Protein AF-A0A1L5KJW7-F1 (afdb_monomer)

Radius of gyration: 17.11 Å; Cα contacts (8 Å, |Δi|>4): 287; chains: 1; bounding box: 36×40×41 Å

Nearest PDB structures (foldseek):
  4qf5-assembly2_B  TM=9.157E-01  e=6.151E-15  Acinetobacter baumannii AB307-0294
  2f00-assembly1_B  TM=8.709E-01  e=3.127E-10  Escherichia coli
  4hv4-assembly1_A  TM=8.741E-01  e=5.207E-10  Yersinia pestis CO92
  2f00-assembly1_A  TM=8.704E-01  e=5.549E-10  Escherichia coli
  4hv4-assembly2_B  TM=8.543E-01  e=9.849E-10  Yersinia pestis CO92

Foldseek 3Di:
DQEDLEQDPPPCVPQVDSVSSLVVSCVVLVVADPPGAAEYACPHPSRVPDQDDPPHGYQYEYCDPPGQKHWDPWDFPQQQAIWIWIDHPPDIDIAGQRGHFPSSVSVLRSQLVVCVVVPHDPVRSRCVRNPDDDDPQCQDWDDDPPDTDGRNRDDDDPVVVVRVVVSVVVD

pLDDT: mean 85.83, std 15.26, range [43.03, 98.69]

Mean predicted aligned error: 8.39 Å

Structure (mmCIF, N/CA/C/O backbone):
data_AF-A0A1L5KJW7-F1
#
_entry.id   AF-A0A1L5KJW7-F1
#
loop_
_atom_site.group_PDB
_atom_site.id
_atom_site.type_symbol
_atom_site.label_atom_id
_atom_site.label_alt_id
_atom_site.label_comp_id
_atom_site.label_asym_id
_atom_site.label_entity_id
_atom_site.label_seq_id
_atom_site.pdbx_PDB_ins_code
_atom_site.Cartn_x
_atom_site.Cartn_y
_atom_site.Cartn_z
_atom_site.occupancy
_atom_site.B_iso_or_equiv
_atom_site.auth_seq_id
_atom_site.auth_comp_id
_atom_site.auth_asym_id
_atom_site.auth_atom_id
_atom_site.pdbx_PDB_model_num
ATOM 1 N N . THR A 1 1 ? 13.844 -8.498 2.023 1.00 91.88 1 THR A N 1
ATOM 2 C CA . THR A 1 1 ? 12.741 -8.030 1.166 1.00 91.88 1 THR A CA 1
ATOM 3 C C . THR A 1 1 ? 12.947 -6.580 0.815 1.00 91.88 1 THR A C 1
ATOM 5 O O . THR A 1 1 ? 13.337 -5.812 1.685 1.00 91.88 1 THR A O 1
ATOM 8 N N . CYS A 1 2 ? 12.729 -6.221 -0.443 1.00 94.75 2 CYS A N 1
ATOM 9 C CA . CYS A 1 2 ? 12.785 -4.852 -0.939 1.00 94.75 2 CYS A CA 1
ATOM 10 C C . CYS A 1 2 ? 11.357 -4.370 -1.194 1.00 94.75 2 CYS A C 1
ATOM 12 O O . CYS A 1 2 ? 10.615 -5.031 -1.917 1.00 94.75 2 CYS A O 1
ATOM 14 N N . VAL A 1 3 ? 10.983 -3.233 -0.608 1.00 96.69 3 VAL A N 1
ATOM 15 C CA . VAL A 1 3 ? 9.655 -2.630 -0.778 1.00 96.69 3 VAL A CA 1
ATOM 16 C C . VAL A 1 3 ? 9.820 -1.260 -1.420 1.00 96.69 3 VAL A C 1
ATOM 18 O O . VAL A 1 3 ? 10.592 -0.443 -0.918 1.00 96.69 3 VAL A O 1
ATOM 21 N N . ILE A 1 4 ? 9.103 -0.995 -2.512 1.00 95.81 4 ILE A N 1
ATOM 22 C CA . ILE A 1 4 ? 9.073 0.329 -3.147 1.00 95.81 4 ILE A CA 1
ATOM 23 C C . ILE A 1 4 ? 7.615 0.765 -3.283 1.00 95.81 4 ILE A C 1
ATOM 25 O O . ILE A 1 4 ? 6.815 0.095 -3.931 1.00 95.81 4 ILE A O 1
ATOM 29 N N . THR A 1 5 ? 7.268 1.884 -2.644 1.00 93.00 5 THR A N 1
ATOM 30 C CA . THR A 1 5 ? 5.871 2.319 -2.493 1.00 93.00 5 THR A CA 1
ATOM 31 C C . THR A 1 5 ? 5.382 3.282 -3.569 1.00 93.00 5 THR A C 1
ATOM 33 O O . THR A 1 5 ? 4.181 3.334 -3.825 1.00 93.00 5 THR A O 1
ATOM 36 N N . ASN A 1 6 ? 6.280 4.048 -4.191 1.00 91.31 6 ASN A N 1
ATOM 37 C CA . ASN A 1 6 ? 5.979 4.935 -5.318 1.00 91.31 6 ASN A CA 1
ATOM 38 C C . ASN A 1 6 ? 7.259 5.424 -6.020 1.00 91.31 6 ASN A C 1
ATOM 40 O O . ASN A 1 6 ? 8.354 5.423 -5.437 1.00 91.31 6 ASN A O 1
ATOM 44 N N . ILE A 1 7 ? 7.082 5.916 -7.246 1.00 89.94 7 ILE A N 1
ATOM 45 C CA . ILE A 1 7 ? 8.031 6.714 -8.026 1.00 89.94 7 ILE A CA 1
ATOM 46 C C . ILE A 1 7 ? 7.480 8.139 -8.140 1.00 89.94 7 ILE A C 1
ATOM 48 O O . ILE A 1 7 ? 6.836 8.521 -9.121 1.00 89.94 7 ILE A O 1
ATOM 52 N N . GLY A 1 8 ? 7.735 8.937 -7.103 1.00 83.62 8 GLY A N 1
ATOM 53 C CA . GLY A 1 8 ? 7.419 10.364 -7.089 1.00 83.62 8 GLY A CA 1
ATOM 54 C C . GLY A 1 8 ? 8.364 11.226 -7.937 1.00 83.62 8 GLY A C 1
ATOM 55 O O . GLY A 1 8 ? 9.268 10.742 -8.614 1.00 83.62 8 GLY A O 1
ATOM 56 N N . THR A 1 9 ? 8.168 12.541 -7.854 1.00 79.31 9 THR A N 1
ATOM 57 C CA . THR A 1 9 ? 8.937 13.572 -8.577 1.00 79.31 9 THR A CA 1
ATOM 58 C C . THR A 1 9 ? 10.018 14.237 -7.717 1.00 79.31 9 THR A C 1
ATOM 60 O O . THR A 1 9 ? 10.495 15.326 -8.030 1.00 79.31 9 THR A O 1
ATOM 63 N N . CYS A 1 10 ? 10.401 13.628 -6.596 1.00 73.44 10 CYS A N 1
ATOM 64 C CA . CYS A 1 10 ? 11.504 14.134 -5.783 1.00 73.44 10 CYS A CA 1
ATOM 65 C C . CYS A 1 10 ? 12.851 13.849 -6.468 1.00 73.44 10 CYS A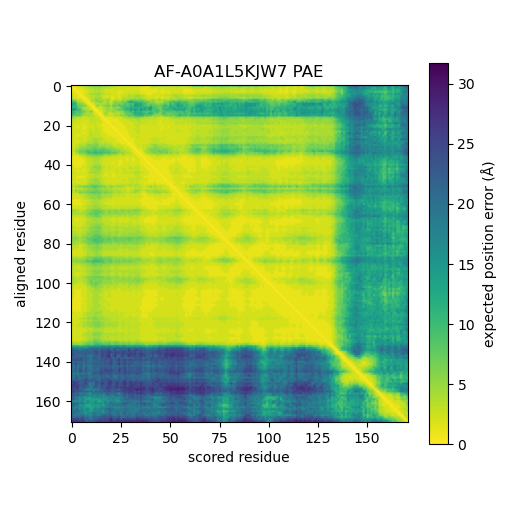 C 1
ATOM 67 O O . CYS A 1 10 ? 13.020 12.800 -7.087 1.00 73.44 10 CYS A O 1
ATOM 69 N N . HIS A 1 11 ? 13.819 14.755 -6.302 1.00 73.69 11 HIS A N 1
ATOM 70 C CA . HIS A 1 11 ? 15.197 14.627 -6.805 1.00 73.69 11 HIS A CA 1
ATOM 71 C C . HIS A 1 11 ? 15.357 14.582 -8.337 1.00 73.69 11 HIS A C 1
ATOM 73 O O . HIS A 1 11 ? 16.395 14.135 -8.827 1.00 73.69 11 HIS A O 1
ATOM 79 N N . LEU A 1 12 ? 14.377 15.080 -9.102 1.00 76.94 12 LEU A N 1
ATOM 80 C CA . LEU A 1 12 ? 14.472 15.155 -10.569 1.00 76.94 12 LEU A CA 1
ATOM 81 C C . LEU A 1 12 ? 15.664 15.998 -11.047 1.00 76.94 12 LEU A C 1
ATOM 83 O O . LEU A 1 12 ? 16.253 15.689 -12.071 1.00 76.94 12 LEU A O 1
ATOM 87 N N . GLU A 1 13 ? 16.080 17.004 -10.277 1.00 69.06 13 GLU A N 1
ATOM 88 C C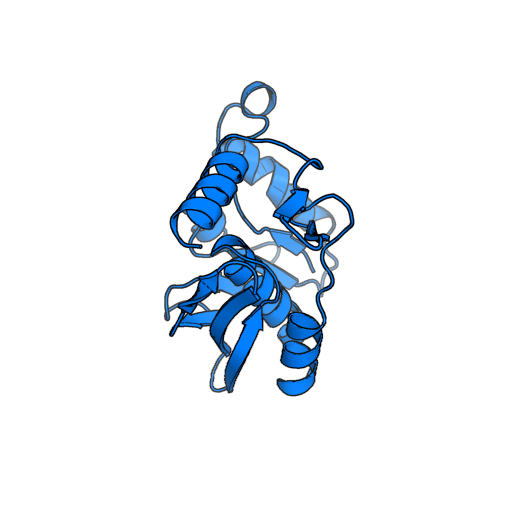A . GLU A 1 13 ? 17.270 17.821 -10.566 1.00 69.06 13 GLU A CA 1
ATOM 89 C C . GLU A 1 13 ? 18.566 16.999 -10.698 1.00 69.06 13 GLU A C 1
ATOM 91 O O . GLU A 1 13 ? 19.411 17.319 -11.530 1.00 69.06 13 GLU A O 1
ATOM 96 N N . ASN A 1 14 ? 18.691 15.907 -9.935 1.00 72.12 14 ASN A N 1
ATOM 97 C CA . ASN A 1 14 ? 19.865 15.030 -9.946 1.00 72.12 14 ASN A CA 1
ATOM 98 C C . ASN A 1 14 ? 19.643 13.753 -10.765 1.00 72.12 14 ASN A C 1
ATOM 100 O O . ASN A 1 14 ? 20.604 13.150 -11.240 1.00 72.12 14 ASN A O 1
ATOM 104 N N . LEU A 1 15 ? 18.389 13.311 -10.892 1.00 79.69 15 LEU A N 1
ATOM 105 C CA . LEU A 1 15 ? 18.023 12.035 -11.515 1.00 79.69 15 LEU A CA 1
ATOM 106 C C . LEU A 1 15 ? 17.425 12.200 -12.921 1.00 79.69 15 LEU A C 1
ATOM 108 O O . LEU A 1 15 ? 17.181 11.206 -13.596 1.00 79.69 15 LEU A O 1
ATOM 112 N N . GLY A 1 16 ? 17.230 13.435 -13.384 1.00 86.12 16 GLY A N 1
ATOM 113 C CA . GLY A 1 16 ? 16.692 13.778 -14.698 1.00 86.12 16 GLY A CA 1
ATOM 114 C C . GLY A 1 16 ? 15.169 13.692 -14.749 1.00 86.12 16 GLY A C 1
ATOM 115 O O . GLY A 1 16 ? 14.482 14.707 -14.843 1.00 86.12 16 GLY A O 1
ATOM 116 N N . ASP A 1 17 ? 14.636 12.477 -14.680 1.00 88.38 17 ASP A N 1
ATOM 117 C CA . ASP A 1 17 ? 13.210 12.186 -14.828 1.00 88.38 17 ASP A CA 1
ATOM 118 C C . ASP A 1 17 ? 12.748 11.065 -13.873 1.00 88.38 17 ASP A C 1
ATOM 120 O O . ASP A 1 17 ? 13.504 10.551 -13.041 1.00 88.38 17 ASP A O 1
ATOM 124 N N . ARG A 1 18 ? 11.469 10.679 -13.966 1.00 91.44 18 ARG A N 1
ATOM 125 C CA . ARG A 1 18 ? 10.912 9.575 -13.166 1.00 91.44 18 ARG A CA 1
ATOM 126 C C . ARG A 1 18 ? 11.543 8.221 -13.512 1.00 91.44 18 ARG A C 1
ATOM 128 O O . ARG A 1 18 ? 11.570 7.351 -12.646 1.00 91.44 18 ARG A O 1
ATOM 135 N N . ASP A 1 19 ? 12.077 8.042 -14.720 1.00 90.88 19 ASP A N 1
ATOM 136 C CA . ASP A 1 19 ? 12.797 6.821 -15.099 1.00 90.88 19 ASP A CA 1
ATOM 137 C C . ASP A 1 19 ? 14.159 6.746 -14.396 1.00 90.88 19 ASP A C 1
ATOM 139 O O . ASP A 1 19 ? 14.555 5.684 -13.910 1.00 90.88 19 ASP A O 1
ATOM 143 N N . GLY A 1 20 ? 14.832 7.882 -14.218 1.00 90.44 20 GLY A N 1
ATOM 144 C CA . GLY A 1 20 ? 16.006 7.997 -13.359 1.00 90.44 20 GLY A CA 1
ATOM 145 C C . GLY A 1 20 ? 15.702 7.694 -11.890 1.00 90.44 20 GLY A C 1
ATOM 146 O O . GLY A 1 20 ? 16.459 6.967 -11.242 1.00 90.44 20 GLY A O 1
ATOM 147 N N . VAL A 1 21 ? 14.564 8.169 -11.369 1.00 90.56 21 VAL A N 1
ATOM 148 C CA . VAL A 1 21 ? 14.099 7.840 -10.005 1.00 90.56 21 VAL A CA 1
ATOM 149 C C . VAL A 1 21 ? 13.807 6.343 -9.859 1.00 90.56 21 VAL A C 1
ATOM 151 O O . VAL A 1 21 ? 14.229 5.735 -8.871 1.00 90.56 21 VAL A O 1
ATOM 154 N N . LEU A 1 22 ? 13.127 5.733 -10.835 1.00 93.00 22 LEU A N 1
ATOM 155 C CA . LEU A 1 22 ? 12.884 4.289 -10.883 1.00 93.00 22 LEU A CA 1
ATOM 156 C C . LEU A 1 22 ? 14.201 3.514 -10.878 1.00 93.00 22 LEU A C 1
ATO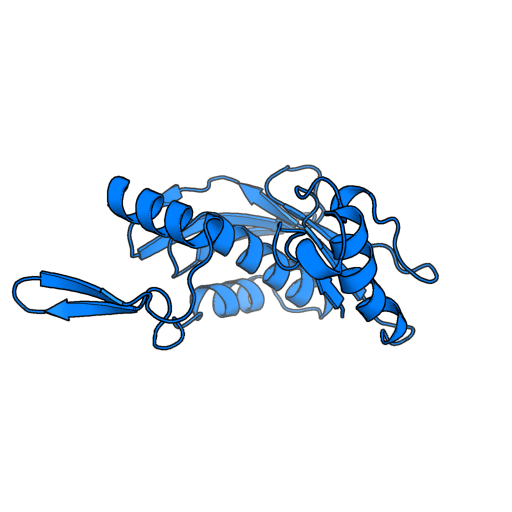M 158 O O . LEU A 1 22 ? 14.382 2.612 -10.056 1.00 93.00 22 LEU A O 1
ATOM 162 N N . LYS A 1 23 ? 15.140 3.885 -11.753 1.00 91.69 23 LYS A N 1
ATOM 163 C CA . LYS A 1 23 ? 16.456 3.251 -11.839 1.00 91.69 23 LYS A CA 1
ATOM 164 C C . LYS A 1 23 ? 17.185 3.316 -10.501 1.00 91.69 23 LYS A C 1
ATOM 166 O O . LYS A 1 23 ? 17.630 2.282 -10.024 1.00 91.69 23 LYS A O 1
ATOM 171 N N . ALA A 1 24 ? 17.251 4.491 -9.875 1.00 91.44 24 ALA A N 1
ATOM 172 C CA . ALA A 1 24 ? 17.917 4.674 -8.586 1.00 91.44 24 ALA A CA 1
ATOM 173 C C . ALA A 1 24 ? 17.261 3.849 -7.463 1.00 91.44 24 ALA A C 1
ATOM 175 O O . ALA A 1 24 ? 17.946 3.184 -6.690 1.00 91.44 24 ALA A O 1
ATOM 176 N N . LYS A 1 25 ? 15.925 3.841 -7.374 1.00 92.12 25 LYS A N 1
ATOM 177 C CA . LYS A 1 25 ? 15.212 3.072 -6.339 1.00 92.12 25 LYS A CA 1
ATOM 178 C C . LYS A 1 25 ? 15.344 1.562 -6.535 1.00 92.12 25 LYS A C 1
ATOM 180 O O . LYS A 1 25 ? 15.466 0.839 -5.551 1.00 92.12 25 LYS A O 1
ATOM 185 N N . THR A 1 26 ? 15.348 1.084 -7.778 1.00 92.88 26 THR A N 1
ATOM 186 C CA . THR A 1 26 ? 15.501 -0.347 -8.097 1.00 92.88 26 THR A CA 1
ATOM 187 C C . THR A 1 26 ? 16.930 -0.859 -7.897 1.00 92.88 26 THR A C 1
ATOM 189 O O . THR A 1 26 ? 17.128 -2.070 -7.805 1.00 92.88 26 THR A O 1
ATOM 192 N N . GLU A 1 27 ? 17.928 0.015 -7.705 1.00 93.19 27 GLU A N 1
ATOM 193 C CA . GLU A 1 27 ? 19.287 -0.417 -7.337 1.00 93.19 27 GLU A CA 1
ATOM 194 C C . GLU A 1 27 ? 19.326 -1.197 -6.020 1.00 93.19 27 GLU A C 1
ATOM 196 O O . GLU A 1 27 ? 20.208 -2.039 -5.847 1.00 93.19 27 GLU A O 1
ATOM 201 N N . ILE A 1 28 ? 18.340 -0.999 -5.134 1.00 91.88 28 ILE A N 1
ATOM 202 C CA . ILE A 1 28 ? 18.199 -1.768 -3.891 1.00 91.88 28 ILE A CA 1
ATOM 203 C C . ILE A 1 28 ? 18.146 -3.284 -4.141 1.00 91.88 28 ILE A C 1
ATOM 205 O O . ILE A 1 28 ? 18.591 -4.060 -3.295 1.00 91.88 28 ILE A O 1
ATOM 209 N N . PHE A 1 29 ? 17.668 -3.722 -5.313 1.00 92.94 29 PHE A N 1
ATOM 210 C CA . PHE A 1 29 ? 17.613 -5.141 -5.664 1.00 92.94 29 PHE A CA 1
ATOM 211 C C . PHE A 1 29 ? 19.005 -5.770 -5.773 1.00 92.94 29 PHE A C 1
ATOM 213 O O . PHE A 1 29 ? 19.158 -6.953 -5.484 1.00 92.94 29 PHE A O 1
ATOM 220 N N . ARG A 1 30 ? 20.045 -4.991 -6.101 1.00 90.69 30 ARG A N 1
ATOM 221 C CA . ARG A 1 30 ? 21.434 -5.486 -6.155 1.00 90.69 30 ARG A CA 1
ATOM 222 C C . ARG A 1 30 ? 21.949 -5.938 -4.790 1.00 90.69 30 ARG A C 1
ATOM 224 O O . ARG A 1 30 ? 22.826 -6.792 -4.724 1.00 90.69 30 ARG A O 1
ATOM 231 N N . SER A 1 31 ? 21.406 -5.374 -3.714 1.00 89.50 31 SER A N 1
ATOM 232 C CA . SER A 1 31 ? 21.730 -5.737 -2.331 1.00 89.50 31 SER A CA 1
ATOM 233 C C . SER A 1 31 ? 20.780 -6.793 -1.757 1.00 89.50 31 SER A C 1
ATOM 235 O O . SER A 1 31 ? 20.894 -7.153 -0.585 1.00 89.50 31 SER A O 1
ATOM 237 N N . MET A 1 32 ? 19.828 -7.286 -2.555 1.00 92.12 32 MET A N 1
ATOM 238 C CA . MET A 1 32 ? 18.878 -8.303 -2.130 1.00 92.12 32 MET A CA 1
ATOM 239 C C . MET A 1 32 ? 19.561 -9.673 -2.049 1.00 92.12 32 MET A C 1
ATOM 241 O O . MET A 1 32 ? 20.268 -10.090 -2.964 1.00 92.12 32 MET A O 1
ATOM 245 N N . GLN A 1 33 ? 19.329 -10.393 -0.949 1.00 88.81 33 GLN A N 1
ATOM 246 C CA . GLN A 1 33 ? 19.787 -11.777 -0.816 1.00 88.81 33 GLN A CA 1
ATOM 247 C C . GLN A 1 33 ? 19.105 -12.694 -1.852 1.00 88.81 33 GLN A C 1
ATOM 249 O O . GLN A 1 33 ? 17.994 -12.382 -2.282 1.00 88.81 33 GLN A O 1
ATOM 254 N N . PRO A 1 34 ? 19.700 -13.849 -2.212 1.00 83.25 34 PRO A N 1
ATOM 255 C CA . PRO A 1 34 ? 19.130 -14.762 -3.212 1.00 83.25 34 PRO A CA 1
ATOM 256 C C . PRO A 1 34 ? 17.701 -15.241 -2.913 1.00 83.25 34 PRO A C 1
ATOM 258 O O . PRO A 1 34 ? 16.922 -15.451 -3.834 1.00 83.25 34 PRO A O 1
ATOM 261 N N . SER A 1 35 ? 17.340 -15.382 -1.635 1.00 86.06 35 SER A N 1
ATOM 262 C CA . SER A 1 35 ? 15.986 -15.728 -1.175 1.00 86.06 35 SER A CA 1
ATOM 263 C C . SER A 1 35 ? 15.143 -14.498 -0.815 1.00 86.06 35 SER A C 1
ATOM 265 O O . SER A 1 35 ? 14.202 -14.588 -0.030 1.00 86.06 35 SER A O 1
ATOM 267 N N . GLY A 1 36 ? 15.534 -13.314 -1.283 1.00 92.19 36 GLY A N 1
ATOM 268 C CA . GLY A 1 36 ? 14.814 -12.081 -1.020 1.00 92.19 36 GLY A CA 1
ATOM 269 C C . GLY A 1 36 ? 13.546 -11.966 -1.860 1.00 92.19 36 GLY A C 1
ATOM 270 O O . GLY A 1 36 ? 13.414 -12.577 -2.915 1.00 92.19 36 GLY A O 1
ATOM 271 N N . HIS A 1 37 ? 12.622 -11.138 -1.385 1.00 96.25 37 HIS A N 1
ATOM 272 C CA . HIS A 1 37 ? 11.365 -10.848 -2.064 1.00 96.25 37 HIS A CA 1
ATOM 273 C C . HIS A 1 37 ? 11.307 -9.389 -2.504 1.00 96.25 37 HIS A C 1
ATOM 275 O O . HIS A 1 37 ? 11.909 -8.518 -1.865 1.00 96.25 37 HIS A O 1
ATOM 281 N N . ILE A 1 38 ? 10.536 -9.129 -3.555 1.00 97.69 38 ILE A N 1
ATOM 282 C CA . ILE A 1 38 ? 10.285 -7.798 -4.103 1.00 97.69 38 ILE A CA 1
ATOM 283 C C . ILE A 1 38 ? 8.797 -7.488 -3.917 1.00 97.69 38 ILE A C 1
ATOM 285 O O . ILE A 1 38 ? 7.957 -8.292 -4.308 1.00 97.69 38 ILE A O 1
ATOM 289 N N . VAL A 1 39 ? 8.474 -6.340 -3.321 1.00 98.12 39 VAL A N 1
ATOM 290 C CA . VAL A 1 39 ? 7.096 -5.876 -3.091 1.00 98.12 39 VAL A CA 1
ATOM 291 C C . VAL A 1 39 ? 6.941 -4.477 -3.678 1.00 98.12 39 VAL A C 1
ATOM 293 O O . VAL A 1 39 ? 7.639 -3.552 -3.255 1.00 98.12 39 VAL A O 1
ATOM 296 N N . LEU A 1 40 ? 6.052 -4.312 -4.657 1.00 98.06 40 LEU A N 1
ATOM 297 C CA . LEU A 1 40 ? 5.927 -3.076 -5.437 1.00 98.06 40 LEU A CA 1
ATOM 298 C C . LEU A 1 40 ? 4.485 -2.586 -5.500 1.00 98.06 40 LEU A C 1
ATOM 300 O O . LEU A 1 40 ? 3.554 -3.383 -5.580 1.00 98.06 40 LEU A O 1
ATOM 304 N N . ASN A 1 41 ? 4.310 -1.267 -5.531 1.00 97.81 41 ASN A N 1
ATOM 305 C CA . ASN A 1 41 ? 3.010 -0.677 -5.821 1.00 97.81 41 ASN A CA 1
ATOM 306 C C . ASN A 1 41 ? 2.688 -0.857 -7.309 1.00 97.81 41 ASN A C 1
ATOM 308 O O . ASN A 1 41 ? 3.323 -0.239 -8.158 1.00 97.81 41 ASN A O 1
ATOM 312 N N . GLY A 1 42 ? 1.717 -1.704 -7.629 1.00 96.94 42 GLY A N 1
ATOM 313 C CA . GLY A 1 42 ? 1.307 -1.970 -9.001 1.00 96.94 42 GLY A CA 1
ATOM 314 C C . GLY A 1 42 ? 0.550 -0.812 -9.647 1.00 96.94 42 GLY A C 1
ATOM 315 O O . GLY A 1 42 ? 0.494 -0.754 -10.872 1.00 96.94 42 GLY A O 1
ATOM 316 N N . ASP A 1 43 ? -0.015 0.105 -8.864 1.00 95.38 43 ASP A N 1
ATOM 317 C CA . ASP A 1 43 ? -0.779 1.241 -9.395 1.00 95.38 43 ASP A CA 1
ATOM 318 C C . ASP A 1 43 ? 0.103 2.459 -9.703 1.00 95.38 43 ASP A C 1
ATOM 320 O O . ASP A 1 43 ? -0.370 3.452 -10.253 1.00 95.38 43 ASP A O 1
ATOM 324 N N . ASP A 1 44 ? 1.399 2.373 -9.397 1.00 94.88 44 ASP A N 1
ATOM 325 C CA . ASP A 1 44 ? 2.398 3.295 -9.924 1.00 94.88 44 ASP A CA 1
ATOM 326 C C . ASP A 1 44 ? 2.799 2.860 -11.343 1.00 94.88 44 ASP A C 1
ATOM 328 O O . ASP A 1 44 ? 3.266 1.742 -11.564 1.00 94.88 44 ASP A O 1
ATOM 332 N N . ASP A 1 45 ? 2.634 3.763 -12.312 1.00 92.81 45 ASP A N 1
ATOM 333 C CA . ASP A 1 45 ? 2.858 3.522 -13.742 1.00 92.81 45 ASP A CA 1
ATOM 334 C C . ASP A 1 45 ? 4.286 3.074 -14.079 1.00 92.81 45 ASP A C 1
ATOM 336 O O . ASP A 1 45 ? 4.486 2.385 -15.078 1.00 92.81 45 ASP A O 1
ATOM 340 N N . LYS A 1 46 ? 5.276 3.441 -13.257 1.00 94.12 46 LYS A N 1
ATOM 341 C CA . LYS A 1 46 ? 6.682 3.064 -13.443 1.00 94.12 46 LYS A CA 1
ATOM 342 C C . LYS A 1 46 ? 7.021 1.770 -12.714 1.00 94.12 46 LYS A C 1
ATOM 344 O O . LYS A 1 46 ? 7.750 0.940 -13.247 1.00 94.12 46 LYS A O 1
ATOM 349 N N . LEU A 1 47 ? 6.499 1.554 -11.508 1.00 95.88 47 LEU A N 1
ATOM 350 C CA . LEU A 1 47 ? 6.724 0.289 -10.794 1.00 95.88 47 LEU A CA 1
ATOM 351 C C . LEU A 1 47 ? 6.008 -0.885 -11.455 1.00 95.88 47 LEU A C 1
ATOM 353 O O . LEU A 1 47 ? 6.545 -1.991 -11.448 1.00 95.88 47 LEU A O 1
ATOM 357 N N . ALA A 1 48 ? 4.847 -0.646 -12.068 1.00 94.75 48 ALA A N 1
ATOM 358 C CA . ALA A 1 48 ? 4.097 -1.659 -12.803 1.00 94.75 48 ALA A CA 1
ATOM 359 C C . ALA A 1 48 ? 4.897 -2.292 -13.955 1.00 94.75 48 ALA A C 1
ATOM 361 O O . ALA A 1 48 ? 4.596 -3.414 -14.356 1.00 94.75 48 ALA A O 1
ATOM 362 N N . THR A 1 49 ? 5.915 -1.602 -14.486 1.00 94.75 49 THR A N 1
ATOM 363 C CA . THR A 1 49 ? 6.762 -2.115 -15.576 1.00 94.75 49 THR A CA 1
ATOM 364 C C . THR A 1 49 ? 7.945 -2.953 -15.087 1.00 94.75 49 THR A C 1
ATOM 366 O O . THR A 1 49 ? 8.722 -3.443 -15.901 1.00 94.75 49 THR A O 1
ATOM 369 N N . VAL A 1 50 ? 8.152 -3.087 -13.773 1.00 94.81 50 VAL A N 1
ATOM 370 C CA . VAL A 1 50 ? 9.285 -3.836 -13.217 1.00 94.81 50 VAL A CA 1
ATOM 371 C C . VAL A 1 50 ? 8.975 -5.332 -13.245 1.00 94.81 50 VAL A C 1
ATOM 373 O O . VAL A 1 50 ? 8.110 -5.807 -12.520 1.00 94.81 50 VAL A O 1
ATOM 376 N N . GLU A 1 51 ? 9.722 -6.096 -14.042 1.00 92.50 51 GLU A N 1
ATOM 377 C CA . GLU A 1 51 ? 9.503 -7.546 -14.192 1.00 92.50 51 GLU A CA 1
ATOM 378 C C . GLU A 1 51 ? 10.126 -8.392 -13.064 1.00 92.50 51 GLU A C 1
ATOM 380 O O . GLU A 1 51 ? 9.798 -9.571 -12.912 1.00 92.50 51 GLU A O 1
ATOM 385 N N . GLY A 1 52 ? 11.015 -7.802 -12.257 1.00 91.25 52 GLY A N 1
ATOM 386 C CA . GLY A 1 52 ? 11.722 -8.473 -11.164 1.00 91.25 52 GLY A CA 1
ATOM 387 C C . GLY A 1 52 ? 13.243 -8.350 -11.251 1.00 91.25 52 GLY A C 1
ATOM 388 O O . GLY A 1 52 ? 13.777 -7.533 -12.000 1.00 91.25 52 GLY A O 1
ATOM 389 N N . TYR A 1 53 ? 13.957 -9.158 -10.465 1.00 91.75 53 TYR A N 1
ATOM 390 C CA . TYR A 1 53 ? 15.425 -9.171 -10.430 1.00 91.75 53 TYR A CA 1
ATOM 391 C C . TYR A 1 53 ? 15.956 -10.587 -10.165 1.00 91.75 53 TYR A C 1
ATOM 393 O O . TYR A 1 53 ? 15.506 -11.248 -9.234 1.00 91.75 53 TYR A O 1
ATOM 401 N N . HIS A 1 54 ? 16.889 -11.076 -10.994 1.00 89.62 54 HIS A N 1
ATOM 402 C CA . HIS A 1 54 ? 17.465 -12.436 -10.915 1.00 89.62 54 HIS A CA 1
ATOM 403 C C . HIS A 1 54 ? 16.436 -13.571 -10.723 1.00 89.62 54 HIS A C 1
ATOM 405 O O . HIS A 1 54 ? 16.634 -14.481 -9.924 1.00 89.62 54 HIS A O 1
ATOM 411 N N . GLY A 1 55 ? 15.327 -13.528 -11.466 1.00 88.19 55 GLY A N 1
ATOM 412 C CA . GLY A 1 55 ? 14.276 -14.553 -11.403 1.00 88.19 55 GLY A CA 1
ATOM 413 C C . GLY A 1 55 ? 13.297 -14.398 -10.233 1.00 88.19 55 GLY A C 1
ATOM 414 O O . GLY A 1 55 ? 12.294 -15.107 -10.194 1.00 88.19 55 GLY A O 1
ATOM 415 N N . VAL A 1 56 ? 13.528 -13.446 -9.322 1.00 93.88 56 VAL A N 1
ATOM 416 C CA . VAL A 1 56 ? 12.561 -13.063 -8.288 1.00 93.88 56 VAL A CA 1
ATOM 417 C C . VAL A 1 56 ? 11.521 -12.138 -8.908 1.00 93.88 56 VAL A C 1
ATOM 419 O O . VAL A 1 56 ? 11.847 -11.020 -9.311 1.00 93.88 56 VAL A O 1
ATOM 422 N N . LYS A 1 57 ? 10.271 -12.602 -8.974 1.00 95.00 57 LYS A N 1
ATOM 423 C CA . LYS A 1 57 ? 9.132 -11.800 -9.434 1.00 95.00 57 LYS A CA 1
ATOM 424 C C . LYS A 1 57 ? 8.604 -10.895 -8.311 1.00 95.00 57 LYS A C 1
ATOM 426 O O . LYS A 1 57 ? 8.634 -11.313 -7.150 1.00 95.00 57 LYS A O 1
ATOM 431 N N . PRO A 1 58 ? 8.110 -9.688 -8.626 1.00 96.88 58 PRO A N 1
ATOM 432 C CA . PRO A 1 58 ? 7.446 -8.842 -7.644 1.00 96.88 58 PRO A CA 1
ATOM 433 C C . PRO A 1 58 ? 6.106 -9.419 -7.186 1.00 96.88 58 PRO A C 1
ATOM 435 O O . PRO A 1 58 ? 5.370 -9.987 -7.987 1.00 96.88 58 PRO A O 1
ATOM 438 N N . VAL A 1 59 ? 5.784 -9.193 -5.914 1.00 97.69 59 VAL A N 1
ATOM 439 C CA . VAL A 1 59 ? 4.412 -9.196 -5.398 1.00 97.69 59 VAL A CA 1
ATOM 440 C C . VAL A 1 59 ? 3.888 -7.772 -5.518 1.00 97.69 59 VAL A C 1
ATOM 442 O O . VAL A 1 59 ? 4.472 -6.841 -4.950 1.00 97.69 59 VAL A O 1
ATOM 445 N N . PHE A 1 60 ? 2.813 -7.589 -6.273 1.00 98.12 60 PHE A N 1
ATOM 446 C CA . PHE A 1 60 ? 2.218 -6.282 -6.486 1.00 98.12 60 PHE A CA 1
ATOM 447 C C . PHE A 1 60 ? 1.093 -6.015 -5.497 1.00 98.12 60 PHE A C 1
ATOM 449 O O . PHE A 1 60 ? 0.185 -6.827 -5.329 1.00 98.12 60 PHE A O 1
ATOM 456 N N . PHE A 1 61 ? 1.123 -4.827 -4.899 1.00 98.50 61 PHE A N 1
ATOM 457 C CA . PHE A 1 61 ? 0.010 -4.303 -4.121 1.00 98.50 61 PHE A CA 1
ATOM 458 C C . PHE A 1 61 ? -0.637 -3.092 -4.797 1.00 98.50 61 PHE A C 1
ATOM 460 O O . PHE A 1 61 ? 0.024 -2.391 -5.559 1.00 98.50 61 PHE A O 1
ATOM 467 N N . GLY A 1 62 ? -1.911 -2.822 -4.523 1.00 97.75 62 GLY A N 1
ATOM 468 C CA . GLY A 1 62 ? -2.609 -1.648 -5.060 1.00 97.75 62 GLY A CA 1
ATOM 469 C C . GLY A 1 62 ? -4.093 -1.627 -4.704 1.00 97.75 62 GLY A C 1
ATOM 470 O O . GLY A 1 62 ? -4.540 -2.355 -3.832 1.00 97.75 62 GLY A O 1
ATOM 471 N N . LEU A 1 63 ? -4.871 -0.779 -5.355 1.00 97.06 63 LEU A N 1
ATOM 472 C CA . LEU A 1 63 ? -6.322 -0.688 -5.198 1.00 97.06 63 LEU A CA 1
ATOM 473 C C . LEU A 1 63 ? -7.076 -1.406 -6.330 1.00 97.06 63 LEU A C 1
ATOM 475 O O . LEU A 1 63 ? -8.284 -1.603 -6.230 1.00 97.06 63 LEU A O 1
ATOM 479 N N . ASP A 1 64 ? -6.386 -1.813 -7.401 1.00 93.62 64 ASP A N 1
ATOM 480 C CA . ASP A 1 64 ? -6.955 -2.678 -8.442 1.00 93.62 64 ASP A CA 1
ATOM 481 C C . ASP A 1 64 ? -7.069 -4.134 -7.940 1.00 93.62 64 ASP A C 1
ATOM 483 O O . ASP A 1 64 ? -6.103 -4.716 -7.444 1.00 93.62 64 ASP A O 1
ATOM 487 N N . ALA A 1 65 ? -8.235 -4.757 -8.129 1.00 94.00 65 ALA A N 1
ATOM 488 C CA . ALA A 1 65 ? -8.497 -6.152 -7.761 1.00 94.00 65 ALA A CA 1
ATOM 489 C C . ALA A 1 65 ? -7.638 -7.184 -8.523 1.00 94.00 65 ALA A C 1
ATOM 491 O O . ALA A 1 65 ? -7.654 -8.369 -8.201 1.00 94.00 65 ALA A O 1
ATOM 492 N N . LYS A 1 66 ? -6.890 -6.762 -9.550 1.00 93.00 66 LYS A N 1
ATOM 493 C CA . LYS A 1 66 ? -5.924 -7.597 -10.281 1.00 93.00 66 LYS A CA 1
ATOM 494 C C . LYS A 1 66 ? -4.570 -7.736 -9.576 1.00 93.00 66 LYS A C 1
ATOM 496 O O . LYS A 1 66 ? -3.709 -8.449 -10.090 1.00 93.00 66 LYS A O 1
ATOM 501 N N . ARG A 1 67 ? -4.332 -7.014 -8.476 1.00 96.06 67 ARG A N 1
ATOM 502 C CA . ARG A 1 67 ? -3.074 -7.085 -7.713 1.00 96.06 67 ARG A CA 1
ATOM 503 C C . ARG A 1 67 ? -3.06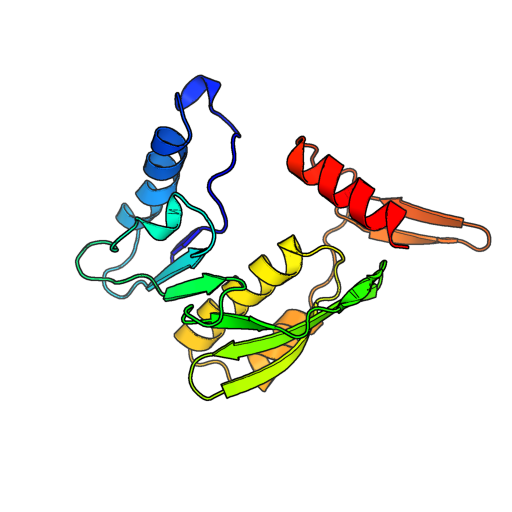6 -8.291 -6.781 1.00 96.06 67 ARG A C 1
ATOM 505 O O . ARG A 1 67 ? -4.118 -8.754 -6.355 1.00 96.06 67 ARG A O 1
ATOM 512 N N . ASP A 1 68 ? -1.871 -8.763 -6.429 1.00 97.25 68 ASP A N 1
ATOM 513 C CA . ASP A 1 68 ? -1.705 -9.878 -5.488 1.00 97.25 68 ASP A CA 1
ATOM 514 C C . ASP A 1 68 ? -2.249 -9.528 -4.094 1.00 97.25 68 ASP A C 1
ATOM 516 O O . ASP A 1 68 ? -2.781 -10.385 -3.387 1.00 97.25 68 ASP A O 1
ATOM 520 N N . VAL A 1 69 ? -2.113 -8.253 -3.709 1.00 98.38 69 VAL A N 1
ATOM 521 C CA . VAL A 1 69 ? -2.643 -7.683 -2.468 1.00 98.38 69 VAL A CA 1
ATOM 522 C C . VAL A 1 69 ? -3.386 -6.390 -2.786 1.00 98.38 69 VAL A C 1
ATOM 524 O O . VAL A 1 69 ? -2.780 -5.439 -3.280 1.00 98.38 69 VAL A O 1
ATOM 527 N N . TYR A 1 70 ? -4.682 -6.316 -2.496 1.00 98.62 70 TYR A N 1
ATOM 528 C CA . TYR A 1 70 ? -5.456 -5.107 -2.784 1.00 98.62 70 TYR A CA 1
ATOM 529 C C . TYR A 1 70 ? -6.451 -4.728 -1.699 1.00 98.62 70 TYR A C 1
ATOM 531 O O . TYR A 1 70 ? -6.772 -5.537 -0.833 1.00 98.62 70 TYR A O 1
ATOM 539 N N . ALA A 1 71 ? -6.918 -3.478 -1.730 1.00 98.31 71 ALA A N 1
ATOM 540 C CA . ALA A 1 71 ? -7.990 -3.008 -0.859 1.00 98.31 71 ALA A CA 1
ATOM 541 C C . ALA A 1 71 ? -9.218 -2.573 -1.656 1.00 98.31 71 ALA A C 1
ATOM 543 O O . ALA A 1 71 ? -9.100 -1.850 -2.644 1.00 98.31 71 ALA A O 1
ATOM 544 N N . ASP A 1 72 ? -10.395 -2.936 -1.157 1.00 97.94 72 ASP A N 1
ATOM 545 C CA . ASP A 1 72 ? -11.673 -2.354 -1.553 1.00 97.94 72 ASP A CA 1
ATOM 546 C C . ASP A 1 72 ? -12.443 -1.853 -0.317 1.00 97.94 72 ASP A C 1
ATOM 548 O O . ASP A 1 72 ? -11.896 -1.764 0.788 1.00 97.94 72 ASP A O 1
ATOM 552 N N . GLN A 1 73 ? -13.692 -1.420 -0.522 1.00 97.56 73 GLN A N 1
ATOM 553 C CA . GLN A 1 73 ? -14.564 -0.902 0.544 1.00 97.56 73 GLN A CA 1
ATOM 554 C C . GLN A 1 73 ? -13.895 0.198 1.388 1.00 97.56 73 GLN A C 1
ATOM 556 O O . GLN A 1 73 ? -14.062 0.276 2.605 1.00 97.56 73 GLN A O 1
ATOM 561 N N . ILE A 1 74 ? -13.108 1.048 0.725 1.00 97.69 74 ILE A N 1
ATOM 562 C CA . ILE A 1 74 ? -12.308 2.086 1.368 1.00 97.69 74 ILE A CA 1
ATOM 563 C C . ILE A 1 74 ? -13.221 3.234 1.784 1.00 97.69 74 ILE A C 1
ATOM 565 O O . ILE A 1 74 ? -13.849 3.883 0.950 1.00 97.69 74 ILE A O 1
ATOM 569 N N . VAL A 1 75 ? -13.271 3.496 3.085 1.00 96.81 75 VAL A N 1
ATOM 570 C CA . VAL A 1 75 ? -14.097 4.540 3.686 1.00 96.81 75 VAL A CA 1
ATOM 571 C C . VAL A 1 75 ? -13.229 5.389 4.606 1.00 96.81 75 VAL A C 1
ATOM 573 O O . VAL A 1 75 ? -12.680 4.893 5.595 1.00 96.81 75 VAL A O 1
ATOM 576 N N . SER A 1 76 ? -13.130 6.682 4.289 1.00 93.19 76 SER A N 1
ATOM 577 C CA . SER A 1 76 ? -12.517 7.671 5.178 1.00 93.19 76 SER A CA 1
ATOM 578 C C . SER A 1 76 ? -13.289 7.736 6.496 1.00 93.19 76 SER A C 1
ATOM 580 O O . SER A 1 76 ? -14.520 7.798 6.513 1.00 93.19 76 SER A O 1
ATOM 582 N N . ARG A 1 77 ? -12.567 7.720 7.615 1.00 90.75 77 ARG A N 1
ATOM 583 C CA . ARG A 1 77 ? -13.098 7.968 8.963 1.00 90.75 77 ARG A CA 1
ATOM 584 C C . ARG A 1 77 ? -12.610 9.318 9.492 1.00 90.75 77 ARG A C 1
ATOM 586 O O . ARG A 1 77 ? -12.492 9.501 10.706 1.00 90.75 77 ARG A O 1
ATOM 593 N N . GLY A 1 78 ? -12.305 10.242 8.577 1.00 85.81 78 GLY A N 1
ATOM 594 C CA . GLY A 1 78 ? -11.664 11.514 8.881 1.00 85.81 78 GLY A CA 1
ATOM 595 C C . GLY A 1 78 ? -10.340 11.264 9.593 1.00 85.81 78 GLY A C 1
ATOM 596 O O . GLY A 1 78 ? -9.559 10.390 9.216 1.00 85.81 78 GLY A O 1
ATOM 597 N N . LEU A 1 79 ? -10.120 11.971 10.694 1.00 80.44 79 LEU A N 1
ATOM 598 C CA . LEU A 1 79 ? -8.870 11.870 11.440 1.00 80.44 79 LEU A CA 1
ATOM 599 C C . LEU A 1 79 ? -8.686 10.541 12.189 1.00 80.44 79 LEU A C 1
ATOM 601 O O . LEU A 1 79 ? -7.568 10.207 12.570 1.00 80.44 79 LEU A O 1
ATOM 605 N N . LYS A 1 80 ? -9.749 9.738 12.348 1.00 82.94 80 LYS A N 1
ATOM 606 C CA . LYS A 1 80 ? -9.656 8.383 12.925 1.00 82.94 80 LYS A CA 1
ATOM 607 C C . LYS A 1 80 ? -8.986 7.379 11.984 1.00 82.94 80 LYS A C 1
ATOM 609 O O . LYS A 1 80 ? -8.734 6.248 12.389 1.00 82.94 80 LYS A O 1
ATOM 614 N N . GLY A 1 81 ? -8.722 7.777 10.741 1.00 92.69 81 GLY A N 1
ATOM 615 C CA . GLY A 1 81 ? -8.026 6.970 9.756 1.00 92.69 81 GLY A CA 1
ATOM 616 C C . GLY A 1 81 ? -8.925 6.483 8.630 1.00 92.69 81 GLY A C 1
ATOM 617 O O . GLY A 1 81 ? -9.877 7.157 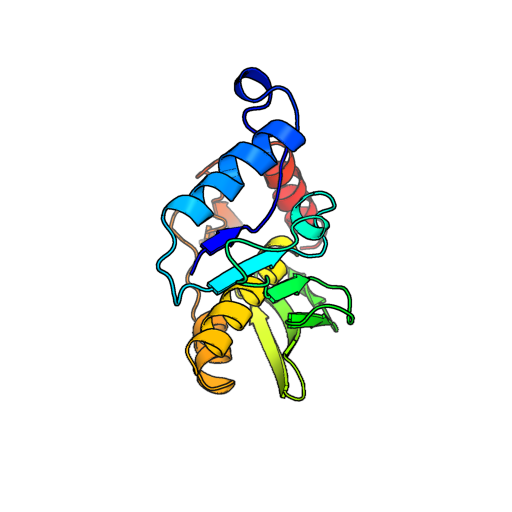8.238 1.00 92.69 81 GLY A O 1
ATOM 618 N N . VAL A 1 82 ? -8.611 5.316 8.078 1.00 96.44 82 VAL A N 1
ATOM 619 C CA . VAL A 1 82 ? -9.308 4.757 6.916 1.00 96.44 82 VAL A CA 1
ATOM 620 C C . VAL A 1 82 ? -9.683 3.311 7.205 1.00 96.44 82 VAL A C 1
ATOM 622 O O . VAL A 1 82 ? -8.816 2.497 7.510 1.00 96.44 82 VAL A O 1
ATOM 625 N N . SER A 1 83 ? -10.972 2.982 7.112 1.00 97.81 83 SER A N 1
ATOM 626 C CA . SER A 1 83 ? -11.409 1.582 7.141 1.00 97.81 83 SER A CA 1
ATOM 627 C C . SER A 1 83 ? -11.435 1.032 5.724 1.00 97.81 83 SER A C 1
ATOM 629 O O . SER A 1 83 ? -11.973 1.694 4.836 1.00 97.81 83 SER A O 1
ATOM 631 N N . CYS A 1 84 ? -10.905 -0.163 5.514 1.00 98.31 84 CYS A N 1
ATOM 632 C CA . CYS A 1 84 ? -10.960 -0.857 4.233 1.00 98.31 84 CYS A CA 1
ATOM 633 C C . CYS A 1 84 ? -10.974 -2.371 4.443 1.00 98.31 84 CYS A C 1
ATOM 635 O O . CYS A 1 84 ? -10.713 -2.862 5.545 1.00 98.31 84 CYS A O 1
ATOM 637 N N . ARG A 1 85 ? -11.254 -3.107 3.370 1.00 98.50 85 ARG A N 1
ATOM 638 C CA . ARG A 1 85 ? -11.102 -4.556 3.330 1.00 98.50 85 ARG A CA 1
ATOM 639 C C . ARG A 1 85 ? -9.894 -4.905 2.477 1.00 98.50 85 ARG A C 1
ATOM 641 O O . ARG A 1 85 ? -9.838 -4.525 1.311 1.00 98.50 85 ARG A O 1
ATOM 648 N N . ILE A 1 86 ? -8.923 -5.598 3.067 1.00 98.69 86 ILE A N 1
ATOM 649 C CA . ILE A 1 86 ? -7.712 -6.064 2.382 1.00 98.69 86 ILE A CA 1
ATOM 650 C C . ILE A 1 86 ? -7.933 -7.496 1.901 1.00 98.69 86 ILE A C 1
ATOM 652 O O . ILE A 1 86 ? -8.414 -8.336 2.661 1.00 98.69 86 ILE A O 1
ATOM 656 N N . HIS A 1 87 ? -7.539 -7.771 0.661 1.00 98.50 87 HIS A N 1
ATOM 657 C CA . HIS A 1 87 ? -7.598 -9.070 -0.005 1.00 98.50 87 HIS A CA 1
ATOM 658 C C . HIS A 1 87 ? -6.180 -9.536 -0.350 1.00 98.50 87 HIS A C 1
ATOM 660 O O . HIS A 1 87 ? -5.366 -8.743 -0.827 1.00 98.50 87 HIS A O 1
ATOM 666 N N . MET A 1 88 ? -5.877 -10.810 -0.091 1.00 95.81 88 MET A N 1
ATOM 667 C CA . MET A 1 88 ? -4.584 -11.450 -0.365 1.00 95.81 88 MET A CA 1
ATOM 668 C C . MET A 1 88 ? -4.803 -12.909 -0.784 1.00 95.81 88 MET A C 1
ATOM 670 O O . MET A 1 88 ? -4.891 -13.808 0.056 1.00 95.81 88 MET A O 1
ATOM 674 N N . GLY A 1 89 ? -4.878 -13.166 -2.090 1.00 90.50 89 GLY A N 1
ATOM 675 C CA . GLY A 1 89 ? -5.279 -14.478 -2.605 1.00 90.50 89 GLY A CA 1
ATOM 676 C C . GLY A 1 89 ? -6.743 -14.789 -2.272 1.00 90.50 89 GLY A C 1
ATOM 677 O O . GLY A 1 89 ? -7.626 -14.016 -2.626 1.00 90.50 89 GLY A O 1
ATOM 678 N N . GLU A 1 90 ? -7.002 -15.914 -1.603 1.00 91.12 90 GLU A N 1
ATOM 679 C CA . GLU A 1 90 ? -8.356 -16.310 -1.168 1.00 91.12 90 GLU A CA 1
ATOM 680 C C . GLU A 1 90 ? -8.767 -15.686 0.178 1.00 91.12 90 GLU A C 1
ATOM 682 O O . GLU A 1 90 ? -9.941 -15.723 0.551 1.00 91.12 90 GLU A O 1
ATOM 687 N N . ASP A 1 91 ? -7.811 -15.102 0.905 1.00 96.00 91 ASP A N 1
ATOM 688 C CA . ASP A 1 91 ? -8.043 -14.499 2.212 1.00 96.00 91 ASP A CA 1
ATOM 689 C C . ASP A 1 91 ? -8.478 -13.034 2.062 1.00 96.00 91 ASP A C 1
ATOM 691 O O . ASP A 1 91 ? -7.926 -12.283 1.253 1.00 96.00 91 ASP A O 1
ATOM 695 N N . ALA A 1 92 ? -9.421 -12.590 2.897 1.00 97.44 92 ALA A N 1
ATOM 696 C CA . ALA A 1 92 ? -9.784 -11.181 3.002 1.00 97.44 92 ALA A CA 1
ATOM 697 C C . ALA A 1 92 ? -10.221 -10.807 4.421 1.00 97.44 92 ALA A C 1
ATOM 699 O O . ALA A 1 92 ? -10.860 -11.603 5.110 1.00 97.44 92 ALA A O 1
ATOM 700 N N . PHE A 1 93 ? -9.916 -9.583 4.848 1.00 98.50 93 PHE A N 1
ATOM 701 C CA . PHE A 1 93 ? -10.229 -9.104 6.193 1.00 98.50 93 PHE A CA 1
ATOM 702 C C . PHE A 1 93 ? -10.456 -7.594 6.235 1.00 98.50 93 PHE A C 1
ATOM 704 O O . PHE A 1 93 ? -9.783 -6.825 5.548 1.00 98.50 93 PHE A O 1
ATOM 711 N N . ASP A 1 94 ? -11.390 -7.172 7.085 1.00 98.50 94 ASP A N 1
ATOM 712 C CA . ASP A 1 94 ? -11.623 -5.759 7.373 1.00 98.50 94 ASP A CA 1
ATOM 713 C C . ASP A 1 94 ? -10.578 -5.241 8.361 1.00 98.50 94 ASP A C 1
ATOM 715 O O . ASP A 1 94 ? -10.273 -5.907 9.360 1.00 98.50 94 ASP A O 1
ATOM 719 N N . VAL A 1 95 ? -10.065 -4.040 8.110 1.00 97.94 95 VAL A N 1
ATOM 720 C CA . VAL A 1 95 ? -9.041 -3.390 8.931 1.00 97.94 95 VAL A CA 1
ATOM 721 C C . VAL A 1 95 ? -9.309 -1.891 9.061 1.00 97.94 95 VAL A C 1
ATOM 723 O O . VAL A 1 95 ? -9.824 -1.249 8.140 1.00 97.94 95 VAL A O 1
ATOM 726 N N . LEU A 1 96 ? -8.940 -1.321 10.208 1.00 97.25 96 LEU A N 1
ATOM 727 C CA . LEU A 1 96 ? -8.825 0.125 10.385 1.00 97.25 96 LEU A CA 1
ATOM 728 C C . LEU A 1 96 ? -7.351 0.535 10.318 1.00 97.25 96 LEU A C 1
ATOM 730 O O . LEU A 1 96 ? -6.576 0.227 11.214 1.00 97.25 96 LEU A O 1
ATOM 734 N N . VAL A 1 97 ? -6.963 1.278 9.285 1.00 96.50 97 VAL A N 1
ATOM 735 C CA . VAL A 1 97 ? -5.659 1.947 9.252 1.00 96.50 97 VAL A CA 1
ATOM 736 C C . VAL A 1 97 ? -5.777 3.208 10.113 1.00 96.50 97 VAL A C 1
ATOM 738 O O . VAL A 1 97 ? -6.5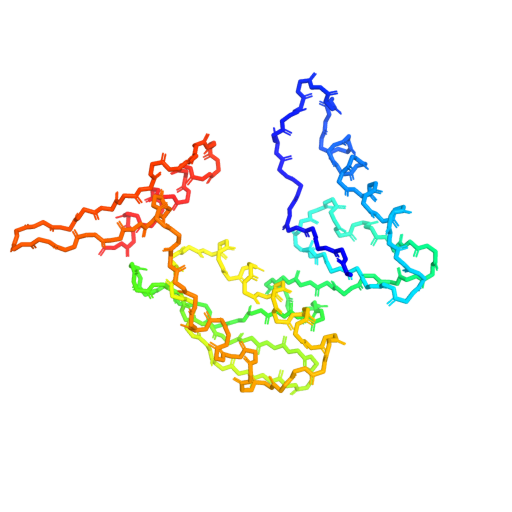08 4.116 9.709 1.00 96.50 97 VAL A O 1
ATOM 741 N N . PRO A 1 98 ? -5.097 3.313 11.272 1.00 93.31 98 PRO A N 1
ATOM 742 C CA . PRO A 1 98 ? -5.310 4.382 12.257 1.00 93.31 98 PRO A CA 1
ATOM 743 C C . PRO A 1 98 ? -4.597 5.688 11.861 1.00 93.31 98 PRO A C 1
ATOM 745 O O . PRO A 1 98 ? -4.028 6.401 12.683 1.00 93.31 98 PRO A O 1
ATOM 748 N N . THR A 1 99 ? -4.550 5.994 10.566 1.00 88.31 99 THR A N 1
ATOM 749 C CA . THR A 1 99 ? -3.945 7.213 10.028 1.00 88.31 99 THR A CA 1
ATOM 750 C C . THR A 1 99 ? -4.735 7.653 8.800 1.00 88.31 99 THR A C 1
ATOM 752 O O . THR A 1 99 ? -5.069 6.807 7.964 1.00 88.31 99 THR A O 1
ATOM 755 N N . PRO A 1 100 ? -5.089 8.943 8.691 1.00 87.81 100 PRO A N 1
ATOM 756 C CA . PRO A 1 100 ? -5.895 9.434 7.583 1.00 87.81 100 PRO A CA 1
ATOM 757 C C . PRO A 1 100 ? -5.151 9.375 6.243 1.00 87.81 100 PRO A C 1
ATOM 759 O O . PRO A 1 100 ? -3.924 9.433 6.175 1.00 87.81 100 PRO A O 1
ATOM 762 N N . GLY A 1 101 ? -5.932 9.318 5.163 1.00 88.06 101 GLY A N 1
ATOM 763 C CA . GLY A 1 101 ? -5.444 9.434 3.792 1.00 88.06 101 GLY A CA 1
ATOM 764 C C . GLY A 1 101 ? -5.233 8.100 3.072 1.00 88.06 101 GLY A C 1
ATOM 765 O O . GLY A 1 101 ? -4.723 7.122 3.613 1.00 88.06 101 GLY A O 1
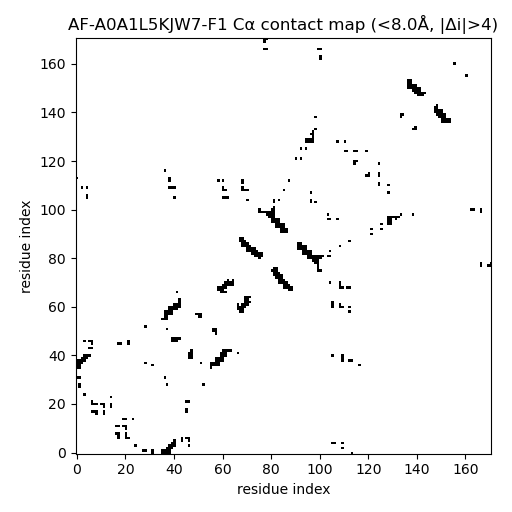ATOM 766 N N . ILE A 1 102 ? -5.583 8.080 1.783 1.00 92.12 102 ILE A N 1
ATOM 767 C CA . ILE A 1 102 ? -5.499 6.882 0.931 1.00 92.12 102 ILE A CA 1
ATOM 768 C C . ILE A 1 102 ? -4.072 6.329 0.800 1.00 92.12 102 ILE A C 1
ATOM 770 O O . ILE A 1 102 ? -3.868 5.124 0.689 1.00 92.12 102 ILE A O 1
ATOM 774 N N . HIS A 1 103 ? -3.060 7.193 0.869 1.00 90.88 103 HIS A N 1
ATOM 775 C CA . HIS A 1 103 ? -1.653 6.794 0.831 1.00 90.88 103 HIS A CA 1
ATOM 776 C C . HIS A 1 103 ? -1.270 5.879 2.009 1.00 90.88 103 HIS A C 1
ATOM 778 O O . HIS A 1 103 ? -0.384 5.036 1.868 1.00 90.88 103 HIS A O 1
ATOM 784 N N . MET A 1 104 ? -1.969 5.980 3.145 1.00 93.81 104 MET A N 1
ATOM 785 C CA . MET A 1 104 ? -1.777 5.072 4.274 1.00 93.81 104 MET A CA 1
ATOM 786 C C . MET A 1 104 ? -2.382 3.691 4.024 1.00 93.81 104 MET A C 1
ATOM 788 O O . MET A 1 104 ? -1.828 2.705 4.506 1.00 93.81 104 MET A O 1
ATOM 792 N N . VAL A 1 105 ? -3.427 3.586 3.196 1.00 97.00 105 VAL A N 1
ATOM 793 C CA . VAL A 1 105 ? -3.937 2.288 2.726 1.00 97.00 105 VAL A CA 1
ATOM 794 C C . VAL A 1 105 ? -2.887 1.589 1.863 1.00 97.00 105 VAL A C 1
ATOM 796 O O . VAL A 1 105 ? -2.600 0.421 2.100 1.00 97.00 105 VAL A O 1
ATOM 799 N N . TYR A 1 106 ? -2.224 2.297 0.941 1.00 97.56 106 TYR A N 1
ATOM 800 C CA . TYR A 1 106 ? -1.105 1.724 0.175 1.00 97.56 106 TYR A CA 1
ATOM 801 C C . TYR A 1 106 ? 0.025 1.212 1.080 1.00 97.56 106 TYR A C 1
ATOM 803 O O . TYR A 1 106 ? 0.563 0.131 0.846 1.00 97.56 106 TYR A O 1
ATOM 811 N N . ASN A 1 107 ? 0.365 1.951 2.140 1.00 96.62 107 ASN A N 1
ATOM 812 C CA . ASN A 1 107 ? 1.366 1.503 3.111 1.00 96.62 107 ASN A CA 1
ATOM 813 C C . ASN A 1 107 ? 0.906 0.253 3.879 1.00 96.62 107 ASN A C 1
ATOM 815 O O . ASN A 1 107 ? 1.704 -0.663 4.081 1.00 96.62 107 ASN A O 1
ATOM 819 N N . ALA A 1 108 ? -0.370 0.188 4.270 1.00 97.50 108 ALA A N 1
ATOM 820 C CA . ALA A 1 108 ? -0.950 -0.985 4.920 1.00 97.50 108 ALA A CA 1
ATOM 821 C C . ALA A 1 108 ? -0.938 -2.214 3.996 1.00 97.50 108 ALA A C 1
ATOM 823 O O . ALA A 1 108 ? -0.587 -3.304 4.439 1.00 97.50 108 ALA A O 1
ATOM 824 N N . LEU A 1 109 ? -1.228 -2.040 2.704 1.00 98.44 109 LEU A N 1
ATOM 825 C CA . LEU A 1 109 ? -1.156 -3.107 1.704 1.00 98.44 109 LEU A CA 1
ATOM 826 C C . LEU A 1 109 ? 0.274 -3.614 1.492 1.00 98.44 109 LEU A C 1
ATOM 828 O O . LEU A 1 109 ? 0.502 -4.822 1.450 1.00 98.44 109 LEU A O 1
ATOM 832 N N . ALA A 1 110 ? 1.253 -2.708 1.425 1.00 98.25 110 ALA A N 1
ATOM 833 C CA . ALA A 1 110 ? 2.662 -3.083 1.364 1.00 98.25 110 ALA A CA 1
ATOM 834 C C . ALA A 1 110 ? 3.082 -3.892 2.605 1.00 98.25 110 ALA A C 1
ATOM 836 O O . ALA A 1 110 ? 3.762 -4.912 2.483 1.00 98.25 110 ALA A O 1
ATOM 837 N N . ALA A 1 111 ? 2.649 -3.468 3.798 1.00 97.69 111 ALA A N 1
ATOM 838 C CA . ALA A 1 111 ? 2.906 -4.183 5.046 1.00 97.69 111 ALA A CA 1
ATOM 839 C C . ALA A 1 111 ? 2.223 -5.561 5.075 1.00 97.69 111 ALA A C 1
ATOM 841 O O . ALA A 1 111 ? 2.852 -6.540 5.473 1.00 97.69 111 ALA A O 1
ATOM 842 N N . ALA A 1 112 ? 0.979 -5.658 4.600 1.00 98.25 112 ALA A N 1
ATOM 843 C CA . ALA A 1 112 ? 0.238 -6.911 4.503 1.00 98.25 112 ALA A CA 1
ATOM 844 C C . ALA A 1 112 ? 0.924 -7.909 3.555 1.00 98.25 112 ALA A C 1
ATOM 846 O O . ALA A 1 112 ? 1.128 -9.065 3.929 1.00 98.25 112 ALA A O 1
ATOM 847 N N . ALA A 1 113 ? 1.387 -7.448 2.387 1.00 98.06 113 ALA A N 1
ATOM 848 C CA . ALA A 1 113 ? 2.166 -8.262 1.454 1.00 98.06 113 ALA A CA 1
ATOM 849 C C . ALA A 1 113 ? 3.443 -8.815 2.105 1.00 98.06 113 ALA A C 1
ATOM 851 O O . ALA A 1 113 ? 3.739 -10.005 1.992 1.00 98.06 113 ALA A O 1
ATOM 852 N N . VAL A 1 114 ? 4.180 -7.975 2.842 1.00 98.06 114 VAL A N 1
ATOM 853 C CA . VAL A 1 114 ? 5.375 -8.405 3.586 1.00 98.06 114 VAL A CA 1
ATOM 854 C C . VAL A 1 114 ? 5.017 -9.412 4.680 1.00 98.06 114 VAL A C 1
ATOM 856 O O . VAL A 1 114 ? 5.678 -10.443 4.786 1.00 98.06 114 VAL A O 1
ATOM 859 N N . GLY A 1 115 ? 3.971 -9.159 5.468 1.00 97.62 115 GLY A N 1
ATOM 860 C CA . GLY A 1 115 ? 3.514 -10.082 6.508 1.00 97.62 115 GLY A CA 1
ATOM 861 C C . GLY A 1 115 ? 3.163 -11.457 5.940 1.00 97.62 115 GLY A C 1
ATOM 862 O O . GLY A 1 115 ? 3.627 -12.473 6.456 1.00 97.62 115 GLY A O 1
ATOM 863 N N . ARG A 1 116 ? 2.440 -11.492 4.814 1.00 96.81 116 ARG A N 1
ATOM 864 C CA . ARG A 1 116 ? 2.082 -12.736 4.122 1.00 96.81 116 ARG A CA 1
ATOM 865 C C . ARG A 1 116 ? 3.306 -13.489 3.604 1.00 96.81 116 ARG A C 1
ATOM 867 O O . ARG A 1 116 ? 3.377 -14.701 3.780 1.00 96.81 116 ARG A O 1
ATOM 874 N N . ILE A 1 117 ? 4.280 -12.788 3.017 1.00 96.25 117 ILE A N 1
ATOM 875 C CA . ILE A 1 117 ? 5.554 -13.374 2.557 1.00 96.25 117 ILE A CA 1
ATOM 876 C C . ILE A 1 117 ? 6.283 -14.096 3.698 1.00 96.25 117 ILE A C 1
ATOM 878 O O . ILE A 1 117 ? 6.852 -15.164 3.485 1.00 96.25 117 ILE A O 1
ATOM 882 N N . TYR A 1 118 ? 6.254 -13.529 4.904 1.00 96.38 118 TYR A N 1
ATOM 883 C CA . TYR A 1 118 ? 6.917 -14.094 6.080 1.00 96.38 118 TYR A CA 1
ATOM 884 C C . TYR A 1 118 ? 6.027 -15.030 6.914 1.00 96.38 118 TYR A C 1
ATOM 886 O O . TYR A 1 118 ? 6.443 -15.464 7.986 1.00 96.38 118 TYR A O 1
ATOM 894 N N . GLY A 1 119 ? 4.840 -15.386 6.414 1.00 96.38 119 GLY A N 1
ATOM 895 C CA . GLY A 1 119 ? 3.980 -16.405 7.017 1.00 96.38 119 GLY A CA 1
ATOM 896 C C . GLY A 1 119 ? 3.176 -15.946 8.232 1.00 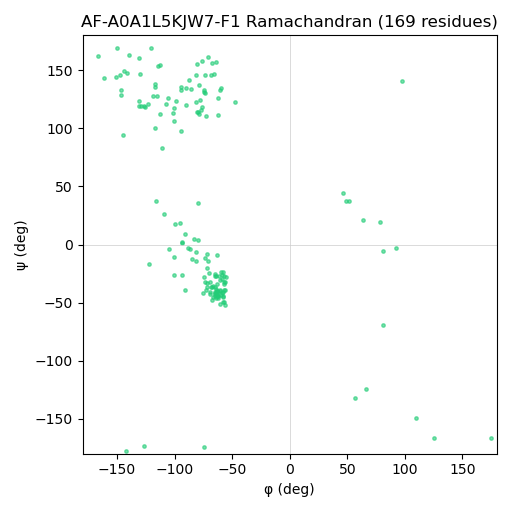96.38 119 GLY A C 1
ATOM 897 O O . GLY A 1 119 ? 2.721 -16.798 8.991 1.00 96.38 119 GLY A O 1
ATOM 898 N N . LEU A 1 120 ? 2.990 -14.636 8.425 1.00 97.88 120 LEU A N 1
ATOM 899 C CA . LEU A 1 120 ? 2.107 -14.125 9.475 1.00 97.88 120 LEU A CA 1
ATOM 900 C C . LEU A 1 120 ? 0.653 -14.512 9.181 1.00 97.88 120 LEU A C 1
ATOM 902 O O . LEU A 1 120 ? 0.223 -14.539 8.020 1.00 97.88 120 LEU A O 1
ATOM 906 N N . THR A 1 121 ? -0.121 -14.760 10.237 1.00 97.62 121 THR A N 1
ATOM 907 C CA . THR A 1 121 ? -1.564 -14.990 10.099 1.00 97.62 121 THR A CA 1
ATOM 908 C C . THR A 1 121 ? -2.295 -13.697 9.744 1.00 97.62 121 THR A C 1
ATOM 910 O O . THR A 1 121 ? -1.797 -12.587 9.957 1.00 97.62 121 THR A O 1
ATOM 913 N N . ILE A 1 122 ? -3.519 -13.824 9.228 1.00 97.62 122 ILE A N 1
ATOM 914 C CA . ILE A 1 122 ? -4.376 -12.672 8.929 1.00 97.62 122 ILE A CA 1
ATOM 915 C C . ILE A 1 122 ? -4.601 -11.813 10.180 1.00 97.62 122 ILE A C 1
ATOM 917 O O . ILE A 1 122 ? -4.548 -10.587 10.114 1.00 97.62 122 ILE A O 1
ATOM 921 N N . GLU A 1 123 ? -4.772 -12.440 11.341 1.00 97.56 123 GLU A N 1
ATOM 922 C CA . GLU A 1 123 ? -4.951 -11.746 12.611 1.00 97.56 123 GLU A CA 1
ATOM 923 C C . GLU A 1 123 ? -3.679 -11.019 13.056 1.00 97.56 123 GLU A C 1
ATOM 925 O O . GLU A 1 123 ? -3.773 -9.934 13.622 1.00 97.56 123 GLU A O 1
ATOM 930 N N . GLU A 1 124 ? -2.492 -11.583 12.819 1.00 98.19 124 GLU A N 1
ATOM 931 C CA . GLU A 1 124 ? -1.217 -10.917 13.114 1.00 98.19 124 GLU A CA 1
ATOM 932 C C . GLU A 1 124 ? -0.998 -9.694 12.225 1.00 98.19 124 GLU A C 1
ATOM 934 O O . GLU A 1 124 ? -0.652 -8.625 12.731 1.00 98.19 124 GLU A O 1
ATOM 939 N N . ILE A 1 125 ? -1.262 -9.830 10.923 1.00 98.31 125 ILE A N 1
ATOM 940 C CA . ILE A 1 125 ? -1.178 -8.729 9.957 1.00 98.31 125 ILE A CA 1
ATOM 941 C C . ILE A 1 125 ? -2.161 -7.623 10.342 1.00 98.31 125 ILE A C 1
ATOM 943 O O . ILE A 1 125 ? -1.764 -6.464 10.476 1.00 98.31 125 ILE A O 1
ATOM 947 N N . LYS A 1 126 ? -3.429 -7.982 10.574 1.00 98.25 126 LYS A N 1
ATOM 948 C CA . LYS A 1 126 ? -4.474 -7.042 10.983 1.00 98.25 126 LYS A CA 1
ATOM 949 C C . LYS A 1 126 ? -4.081 -6.293 12.253 1.00 98.25 126 LYS A C 1
ATOM 951 O O . LYS A 1 126 ? -4.084 -5.066 12.251 1.00 98.25 126 LYS A O 1
ATOM 956 N N . ARG A 1 127 ? -3.692 -7.017 13.310 1.00 97.56 127 ARG A N 1
ATOM 957 C CA . ARG A 1 127 ? -3.268 -6.397 14.574 1.00 97.56 127 ARG A CA 1
ATOM 958 C C . ARG A 1 127 ? -2.086 -5.455 14.376 1.00 97.56 127 ARG A C 1
ATOM 960 O O . ARG A 1 127 ? -2.102 -4.376 14.950 1.00 97.56 127 ARG A O 1
ATOM 967 N N . GLY A 1 128 ? -1.095 -5.836 13.568 1.00 96.94 128 GLY A N 1
ATOM 968 C CA . GLY A 1 128 ? 0.072 -4.995 13.295 1.00 96.94 128 GLY A CA 1
ATOM 969 C C . GLY A 1 128 ? -0.275 -3.691 12.571 1.00 96.94 128 GLY A C 1
ATOM 970 O O . GLY A 1 128 ? 0.286 -2.645 12.894 1.00 96.94 128 GLY A O 1
ATOM 971 N N . ILE A 1 129 ? -1.222 -3.737 11.628 1.00 96.88 129 ILE A N 1
ATOM 972 C CA . ILE A 1 129 ? -1.730 -2.543 10.934 1.00 96.88 129 ILE A CA 1
ATOM 973 C C . ILE A 1 129 ? -2.516 -1.651 11.906 1.00 96.88 129 ILE A C 1
ATOM 975 O O . ILE A 1 129 ? -2.278 -0.445 11.958 1.00 96.88 129 ILE A O 1
ATOM 979 N N . GLU A 1 130 ? -3.424 -2.234 12.693 1.00 95.88 130 GLU A N 1
ATOM 980 C CA . GLU A 1 130 ? -4.289 -1.501 13.631 1.00 95.88 130 GLU A CA 1
ATOM 981 C C . GLU A 1 130 ? -3.519 -0.924 14.828 1.00 95.88 130 GLU A C 1
ATOM 983 O O . GLU A 1 130 ? -3.946 0.071 15.408 1.00 95.88 130 GLU A O 1
ATOM 988 N N . SER A 1 131 ? -2.368 -1.505 15.184 1.00 93.19 131 SER A N 1
ATOM 989 C CA . SER A 1 131 ? -1.502 -1.014 16.261 1.00 93.19 131 SER A CA 1
ATOM 990 C C . SER A 1 131 ? -0.553 0.112 15.841 1.00 93.19 131 SER A C 1
ATOM 992 O O . SER A 1 131 ? 0.320 0.484 16.623 1.00 93.19 131 SER A O 1
ATOM 994 N N . LEU A 1 132 ? -0.643 0.614 14.604 1.00 88.88 132 LEU A N 1
ATOM 995 C CA . LEU A 1 132 ? 0.236 1.682 14.133 1.00 88.88 132 LEU A CA 1
ATOM 996 C C . LEU A 1 132 ? 0.022 2.955 14.964 1.00 88.88 132 LEU A C 1
ATOM 998 O O . LEU A 1 132 ? -0.999 3.628 14.851 1.00 88.88 132 LEU A O 1
ATOM 1002 N N . GLU A 1 133 ? 1.025 3.325 15.754 1.00 75.81 133 GLU A N 1
ATOM 1003 C CA . GLU A 1 133 ? 1.066 4.626 16.415 1.00 75.81 133 GLU A CA 1
ATOM 1004 C C . GLU A 1 133 ? 1.685 5.672 15.480 1.00 75.81 133 GLU A C 1
ATOM 1006 O O . GLU A 1 133 ? 2.737 5.454 14.868 1.00 75.81 133 GLU A O 1
ATOM 1011 N N . THR A 1 134 ? 1.052 6.841 15.372 1.00 63.75 134 THR A N 1
ATOM 1012 C CA . THR A 1 134 ? 1.600 7.959 14.597 1.00 63.75 134 THR A CA 1
ATOM 1013 C C . THR A 1 134 ? 2.936 8.408 15.190 1.00 63.75 134 THR A C 1
ATOM 1015 O O . THR A 1 134 ? 3.025 8.747 16.374 1.00 63.75 134 THR A O 1
ATOM 1018 N N . ILE A 1 135 ? 3.981 8.456 14.361 1.00 57.03 135 ILE A N 1
ATOM 1019 C CA . ILE A 1 135 ? 5.294 8.993 14.741 1.00 57.03 135 ILE A CA 1
ATOM 1020 C C . ILE A 1 135 ? 5.116 10.463 15.158 1.00 57.03 135 ILE A C 1
ATOM 1022 O O . ILE A 1 135 ? 4.459 11.230 14.455 1.00 57.03 135 ILE A O 1
ATOM 1026 N N . ARG A 1 136 ? 5.726 10.884 16.278 1.00 46.78 136 ARG A N 1
ATOM 1027 C CA . ARG A 1 136 ? 5.732 12.298 16.708 1.00 46.78 136 ARG A CA 1
ATOM 1028 C C . ARG A 1 136 ? 6.100 13.226 15.533 1.00 46.78 136 ARG A C 1
ATOM 1030 O O . ARG A 1 136 ? 7.177 13.078 14.961 1.00 46.78 136 ARG A O 1
ATOM 1037 N N . GLY A 1 137 ? 5.222 14.182 15.212 1.00 48.28 137 GLY A N 1
ATOM 1038 C CA . GLY A 1 137 ? 5.404 15.185 14.151 1.00 48.28 137 GLY A CA 1
ATOM 1039 C C . GLY A 1 137 ? 4.838 14.818 12.770 1.00 48.28 137 GLY A C 1
ATOM 1040 O O . GLY A 1 137 ? 4.917 15.642 11.864 1.00 48.28 137 GLY A O 1
ATOM 1041 N N . ARG A 1 138 ? 4.280 13.612 12.577 1.00 53.25 138 ARG A N 1
ATOM 1042 C CA . ARG A 1 138 ? 3.480 13.255 11.391 1.00 53.25 138 ARG A CA 1
ATOM 1043 C C . ARG A 1 138 ? 2.035 13.025 11.806 1.00 53.25 138 ARG A C 1
ATOM 1045 O O . ARG A 1 138 ? 1.759 12.045 12.495 1.00 53.25 138 ARG A O 1
ATOM 1052 N N . PHE A 1 139 ? 1.137 13.904 11.370 1.00 54.94 139 PHE A N 1
ATOM 1053 C CA . PHE A 1 139 ? -0.304 13.808 11.624 1.00 54.94 139 PHE A CA 1
ATOM 1054 C C . PHE A 1 139 ? -0.702 13.543 13.090 1.00 54.94 139 PHE A C 1
ATOM 1056 O O . PHE A 1 139 ? -1.655 12.819 13.383 1.00 54.94 139 PHE A O 1
ATOM 1063 N N . LYS A 1 140 ? 0.017 14.139 14.045 1.00 59.44 140 LYS A N 1
ATOM 1064 C CA . LYS A 1 140 ? -0.304 13.980 15.461 1.00 59.44 140 LYS A CA 1
ATOM 1065 C C . LYS A 1 140 ? -1.502 14.857 15.818 1.00 59.44 140 LYS A C 1
ATOM 1067 O O . LYS A 1 140 ? -1.406 16.079 15.808 1.00 59.44 140 LYS A O 1
ATOM 1072 N N . MET A 1 141 ? -2.606 14.228 16.201 1.00 65.94 141 MET A N 1
ATOM 1073 C CA . MET A 1 141 ? -3.737 14.925 16.805 1.00 65.94 141 MET A CA 1
ATOM 1074 C C . MET A 1 141 ? -3.447 15.243 18.269 1.00 65.94 141 MET A C 1
ATOM 1076 O O . MET A 1 141 ? -3.136 14.358 19.066 1.00 65.94 141 MET A O 1
ATOM 1080 N N . ILE A 1 142 ? -3.553 16.515 18.624 1.00 71.75 142 ILE A N 1
ATOM 1081 C CA . ILE A 1 142 ? -3.495 16.995 19.998 1.00 71.75 142 ILE A CA 1
ATOM 1082 C C . ILE A 1 142 ? -4.858 17.617 20.288 1.00 71.75 142 ILE A C 1
ATOM 1084 O O . ILE A 1 142 ? -5.150 18.736 19.862 1.00 71.75 142 ILE A O 1
ATOM 1088 N N . GLU A 1 143 ? -5.704 16.859 20.980 1.00 70.06 143 GLU A N 1
ATOM 1089 C CA . GLU A 1 143 ? -6.976 17.360 21.494 1.00 70.06 143 GLU A CA 1
ATOM 1090 C C . GLU A 1 143 ? -6.725 18.276 22.695 1.00 70.06 143 GLU A C 1
ATOM 1092 O O . GLU A 1 143 ? -5.995 17.939 23.630 1.00 70.06 143 GLU A O 1
ATOM 1097 N N . THR A 1 144 ? -7.334 19.455 22.656 1.00 76.81 144 THR A N 1
ATOM 1098 C CA . THR A 1 144 ? -7.422 20.399 23.774 1.00 76.81 144 THR A CA 1
ATOM 1099 C C . THR A 1 144 ? -8.897 20.647 24.083 1.00 76.81 144 THR A C 1
ATOM 1101 O O . THR A 1 144 ? -9.761 20.282 23.290 1.00 76.81 144 THR A O 1
ATOM 1104 N N . GLU A 1 145 ? -9.209 21.306 25.200 1.00 70.75 145 GLU A N 1
ATOM 1105 C CA . GLU A 1 145 ? -10.605 21.576 25.587 1.00 70.75 145 GLU A CA 1
ATOM 1106 C C . GLU A 1 145 ? -11.409 22.354 24.528 1.00 70.75 145 GLU A C 1
ATOM 1108 O O . GLU A 1 145 ? -12.625 22.206 24.466 1.00 70.75 145 GLU A O 1
ATOM 1113 N N . ASN A 1 146 ? -10.747 23.159 23.686 1.00 75.75 146 ASN A N 1
ATOM 1114 C CA . ASN A 1 146 ? -11.414 24.053 22.730 1.00 75.75 146 ASN A CA 1
ATOM 1115 C C . ASN A 1 146 ? -11.024 23.818 21.264 1.00 75.75 146 ASN A C 1
ATOM 1117 O O . ASN A 1 146 ? -11.705 24.307 20.366 1.00 75.75 146 ASN A O 1
ATOM 1121 N N . PHE A 1 147 ? -9.921 23.110 21.007 1.00 70.75 147 PHE A N 1
ATOM 1122 C CA . PHE A 1 147 ? -9.358 22.956 19.666 1.00 70.75 147 PHE A CA 1
ATOM 1123 C C . PHE A 1 147 ? -8.763 21.572 19.454 1.00 70.75 147 PHE A C 1
ATOM 1125 O O . PHE A 1 147 ? -8.175 20.980 20.361 1.00 70.75 147 PHE A O 1
ATOM 1132 N N . LEU A 1 148 ? -8.821 21.121 18.207 1.00 69.88 148 LEU A N 1
ATOM 1133 C CA . LEU A 1 148 ? -8.037 20.004 17.717 1.00 69.88 148 LEU A CA 1
ATOM 1134 C C . LEU A 1 148 ? -6.840 20.550 16.941 1.00 69.88 148 LEU A C 1
ATOM 1136 O O . LEU A 1 148 ? -7.008 21.239 15.937 1.00 69.88 148 LEU A O 1
ATOM 1140 N N . VAL A 1 149 ? -5.631 20.259 17.414 1.00 73.81 149 VAL A N 1
ATOM 1141 C CA . VAL A 1 149 ? -4.394 20.643 16.726 1.00 73.81 149 VAL A CA 1
ATOM 1142 C C . VAL A 1 149 ? -3.877 19.438 15.948 1.00 73.81 149 VAL A C 1
ATOM 1144 O O . VAL A 1 149 ? -3.640 18.383 16.532 1.00 73.81 149 VAL A O 1
ATOM 1147 N N . VAL A 1 150 ? -3.689 19.596 14.637 1.00 68.81 150 VAL A N 1
ATOM 1148 C CA . VAL A 1 150 ? -3.070 18.585 13.767 1.00 68.81 150 VAL A CA 1
ATOM 1149 C C . VAL A 1 150 ? -1.610 18.979 13.533 1.00 68.81 150 VAL A C 1
ATOM 1151 O O . VAL A 1 150 ? -1.325 19.933 12.815 1.00 68.81 150 VAL A O 1
ATOM 1154 N N . ASP A 1 151 ? -0.684 18.268 14.174 1.00 62.81 151 ASP A N 1
ATOM 1155 C CA . ASP A 1 151 ? 0.765 18.476 14.067 1.00 62.81 151 ASP A CA 1
ATOM 1156 C C . ASP A 1 151 ? 1.370 17.540 13.001 1.00 62.81 151 ASP A C 1
ATOM 1158 O O . ASP A 1 151 ? 1.629 16.359 13.255 1.00 62.81 151 ASP A O 1
ATOM 1162 N N . ASP A 1 152 ? 1.571 18.084 11.796 1.00 58.94 152 ASP A N 1
ATOM 1163 C CA . ASP A 1 152 ? 2.179 17.426 10.626 1.00 58.94 152 ASP A CA 1
ATOM 1164 C C . ASP A 1 152 ? 3.504 18.101 10.198 1.00 58.94 152 ASP A C 1
ATOM 1166 O O . ASP A 1 152 ? 3.804 18.275 9.018 1.00 58.94 152 ASP A O 1
ATOM 1170 N N . CYS A 1 153 ? 4.310 18.548 11.167 1.00 55.69 153 CYS A N 1
ATOM 1171 C CA . CYS A 1 153 ? 5.486 19.394 10.921 1.00 55.69 153 CYS A CA 1
ATOM 1172 C C . CYS A 1 153 ? 6.751 18.653 10.429 1.00 55.69 153 CYS A C 1
ATOM 1174 O O . CYS A 1 153 ? 7.810 19.272 10.311 1.00 55.69 153 CYS A O 1
ATOM 1176 N N . TYR A 1 154 ? 6.703 17.339 10.179 1.00 49.41 154 TYR A N 1
ATOM 1177 C CA . TYR A 1 154 ? 7.914 16.535 9.949 1.00 49.41 154 TYR A CA 1
ATOM 1178 C C . TYR A 1 154 ? 8.569 16.719 8.566 1.00 49.41 154 TYR A C 1
ATOM 1180 O O . TYR A 1 154 ? 9.795 16.735 8.478 1.00 49.41 154 TYR A O 1
ATOM 1188 N N . ASN A 1 155 ? 7.803 16.800 7.471 1.00 43.78 155 ASN A N 1
ATOM 1189 C CA . ASN A 1 155 ? 8.352 17.006 6.121 1.00 43.78 155 ASN A CA 1
ATOM 1190 C C . ASN A 1 155 ? 7.270 17.519 5.154 1.00 43.78 155 ASN A C 1
ATOM 1192 O O . ASN A 1 155 ? 6.139 17.045 5.213 1.00 43.78 155 ASN A O 1
ATOM 1196 N N . ALA A 1 156 ? 7.617 18.417 4.228 1.00 48.84 156 ALA A N 1
ATOM 1197 C CA . ALA A 1 156 ? 6.679 18.993 3.263 1.00 48.84 156 ALA A CA 1
ATOM 1198 C C . ALA A 1 156 ? 7.144 18.752 1.820 1.00 48.84 156 ALA A C 1
ATOM 1200 O O . ALA A 1 156 ? 8.217 19.190 1.410 1.00 48.84 156 ALA A O 1
ATOM 1201 N N . ASN A 1 157 ? 6.315 18.079 1.024 1.00 52.53 157 ASN A N 1
ATOM 1202 C CA . ASN A 1 157 ? 6.403 18.069 -0.432 1.00 52.53 157 ASN A CA 1
ATOM 1203 C C . ASN A 1 157 ? 5.007 18.358 -1.029 1.00 52.53 157 ASN A C 1
ATOM 1205 O O . ASN A 1 157 ? 4.004 18.205 -0.331 1.00 52.53 157 ASN A O 1
ATOM 1209 N N . PRO A 1 158 ? 4.891 18.788 -2.299 1.00 56.22 158 PRO A N 1
ATOM 1210 C CA . PRO A 1 158 ? 3.599 19.191 -2.866 1.00 56.22 158 PRO A CA 1
ATOM 1211 C C . PRO A 1 158 ? 2.516 18.100 -2.807 1.00 56.22 158 PRO A C 1
ATOM 1213 O O . PRO A 1 158 ? 1.340 18.407 -2.629 1.00 56.22 158 PRO A O 1
ATOM 1216 N N . MET A 1 159 ? 2.914 16.826 -2.907 1.00 58.03 159 MET A N 1
ATOM 1217 C CA . MET A 1 159 ? 2.000 15.684 -2.808 1.00 58.03 159 MET A CA 1
ATOM 1218 C C . MET A 1 159 ? 1.522 15.452 -1.369 1.00 58.03 159 MET A C 1
ATOM 1220 O O . MET A 1 159 ? 0.344 15.166 -1.167 1.00 58.03 159 MET A O 1
ATOM 1224 N N . SER A 1 160 ? 2.398 15.610 -0.371 1.00 56.41 160 SER A N 1
ATOM 1225 C CA . SER A 1 160 ? 2.019 15.497 1.039 1.00 56.41 160 SER A CA 1
ATOM 1226 C C . SER A 1 160 ? 1.124 16.658 1.463 1.00 56.41 160 SER A C 1
ATOM 1228 O O . SER A 1 160 ? 0.104 16.422 2.092 1.00 56.41 160 SER A O 1
ATOM 1230 N N . MET A 1 161 ? 1.421 17.886 1.022 1.00 59.59 161 MET A N 1
ATOM 1231 C CA . MET A 1 161 ? 0.602 19.059 1.345 1.00 59.59 161 MET A CA 1
ATOM 1232 C C . MET A 1 161 ? -0.821 18.948 0.779 1.00 59.59 161 MET A C 1
ATOM 1234 O O . MET A 1 161 ? -1.783 19.294 1.460 1.00 59.59 161 MET A O 1
ATOM 1238 N N . LYS A 1 162 ? -0.970 18.425 -0.450 1.00 63.50 162 LYS A N 1
ATOM 1239 C CA . LYS A 1 162 ? -2.287 18.145 -1.039 1.00 63.50 162 LYS A CA 1
ATOM 1240 C C . LYS A 1 162 ? -3.048 17.094 -0.228 1.00 63.50 162 LYS A C 1
ATOM 1242 O O . LYS A 1 162 ? -4.204 17.318 0.097 1.00 63.50 162 LYS A O 1
ATOM 1247 N N . ALA A 1 163 ? -2.390 15.998 0.153 1.00 62.44 163 ALA A N 1
ATOM 1248 C CA . ALA A 1 163 ? -3.015 14.969 0.980 1.00 62.44 163 ALA A CA 1
ATOM 1249 C C . ALA A 1 163 ? -3.463 15.516 2.349 1.00 62.44 163 ALA A C 1
ATOM 1251 O O . ALA A 1 163 ? -4.553 15.178 2.800 1.00 62.44 163 ALA A O 1
ATOM 1252 N N . SER A 1 164 ? -2.674 16.389 2.985 1.00 60.59 164 SER A N 1
ATOM 1253 C CA . SER A 1 164 ? -3.059 17.027 4.251 1.00 60.59 164 SER A CA 1
ATOM 1254 C C . SER A 1 164 ? -4.259 17.977 4.084 1.00 60.59 164 SER A C 1
ATOM 1256 O O . SER A 1 164 ? -5.113 18.033 4.966 1.00 60.59 164 SER A O 1
ATOM 1258 N N . LEU A 1 165 ? -4.367 18.682 2.949 1.00 61.59 165 LEU A N 1
ATOM 1259 C CA . LEU A 1 165 ? -5.532 19.518 2.617 1.00 61.59 165 LEU A CA 1
ATOM 1260 C C . LEU A 1 165 ? -6.790 18.692 2.321 1.00 61.59 165 LEU A C 1
ATOM 1262 O O . LEU A 1 165 ? -7.860 19.046 2.810 1.00 61.59 165 LEU A O 1
ATOM 1266 N N . ASP A 1 166 ? -6.665 17.590 1.578 1.00 67.25 166 ASP A N 1
ATOM 1267 C CA . ASP A 1 166 ? -7.781 16.678 1.297 1.00 67.25 166 ASP A CA 1
ATOM 1268 C C . ASP A 1 166 ? -8.341 16.096 2.616 1.00 67.25 166 ASP A C 1
ATOM 1270 O O . ASP A 1 166 ? -9.551 16.037 2.814 1.00 67.25 166 ASP A O 1
ATOM 1274 N N . VAL A 1 167 ? -7.468 15.767 3.581 1.00 61.97 167 VAL A N 1
ATOM 1275 C CA . VAL A 1 167 ? -7.880 15.308 4.924 1.00 61.97 167 VAL A CA 1
ATOM 1276 C C . VAL A 1 167 ? -8.618 16.390 5.725 1.00 61.97 167 VAL A C 1
ATOM 1278 O O . VAL A 1 167 ? -9.539 16.058 6.466 1.00 61.97 167 VAL A O 1
ATOM 1281 N N . LEU A 1 168 ? -8.234 17.664 5.598 1.00 59.94 168 LEU A N 1
ATOM 1282 C CA . LEU A 1 168 ? -8.907 18.781 6.277 1.00 59.94 168 LEU A CA 1
ATOM 1283 C C . LEU A 1 168 ? -10.264 19.133 5.659 1.00 59.94 168 LEU A C 1
ATOM 1285 O O . LEU A 1 168 ? -11.143 19.600 6.372 1.00 59.94 168 LEU A O 1
ATOM 1289 N N . HIS A 1 169 ? -10.424 18.957 4.349 1.00 57.31 169 HIS A N 1
ATOM 1290 C CA . HIS A 1 169 ? -11.685 19.222 3.658 1.00 57.31 169 HIS A CA 1
ATOM 1291 C C . HIS A 1 169 ? -12.763 18.173 3.985 1.00 57.31 169 HIS A C 1
ATOM 1293 O O . HIS A 1 169 ? -13.945 18.503 4.038 1.00 57.31 169 HIS A O 1
ATOM 1299 N N . ASP A 1 170 ? -12.351 16.922 4.211 1.00 50.16 170 ASP A N 1
ATOM 1300 C CA . ASP A 1 170 ? -13.249 15.782 4.443 1.00 50.16 170 ASP A CA 1
ATOM 1301 C C . ASP A 1 170 ? -13.530 15.492 5.937 1.00 50.16 170 ASP A C 1
ATOM 1303 O O . ASP A 1 170 ? -14.213 14.512 6.254 1.00 50.16 170 ASP A O 1
ATOM 1307 N N . GLY A 1 171 ? -12.972 16.295 6.853 1.00 43.03 171 GLY A N 1
ATOM 1308 C CA . GLY A 1 171 ? -13.192 16.222 8.306 1.00 43.03 171 GLY A CA 1
ATOM 1309 C C . GLY A 1 171 ? -14.278 17.172 8.788 1.00 43.03 171 GLY A C 1
ATOM 1310 O O . GLY A 1 171 ? -15.048 16.747 9.679 1.00 43.03 171 GLY A O 1
#

Secondary structure (DSSP, 8-state):
-EEE----STTHHHH-SHHHHHHHHHGGGGG--TT--EEEETTSTTGGG---BTTBPEEEEESSTTSSEEEEEEEEBTBT-EEEEEEETTEEEEEEESS-SHHHHHHHHHHHHHHHHTT--HHHHHHHHHT-PPPTTSSEEEE-SS-EEEE--S---HHHHHHHHHHHH--

Solvent-accessible surface area (backbone atoms only — not comparable to full-atom values): 9847 Å² total; per-residue (Å²): 107,50,76,49,82,72,77,62,81,73,63,31,92,82,38,70,43,57,66,39,41,45,54,61,62,56,52,57,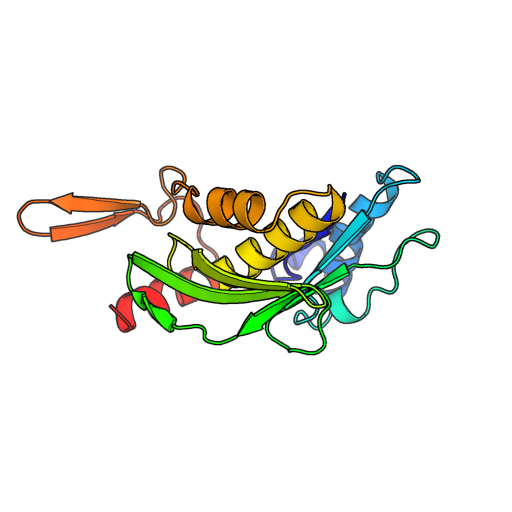60,79,76,50,58,95,90,40,48,40,38,35,26,46,76,32,84,71,54,53,70,58,78,55,59,97,87,39,56,57,45,30,19,35,67,51,86,87,34,58,19,20,44,47,78,74,41,82,54,32,81,67,3,32,38,30,32,42,37,49,79,94,47,71,47,78,43,51,39,56,42,52,54,70,71,48,52,54,52,48,35,52,50,42,50,53,32,51,76,73,66,48,49,72,67,55,39,46,49,58,46,50,64,50,72,71,55,90,36,46,70,32,75,45,82,53,101,88,48,77,43,75,38,53,79,69,73,86,48,77,70,55,52,48,50,55,49,54,50,62,74,69,96

Sequence (171 aa):
TCVITNIGTCHLENLGDRDGVLKAKTEIFRSMQPSGHIVLNGDDDKLATVEGYHGVKPVFFGLDAKRDVYADQIVSRGLKGVSCRIHMGEDAFDVLVPTPGIHMVYNALAAAAVGRIYGLTIEEIKRGIESLETIRGRFKMIETENFLVVDDCYNANPMSMKASLDVLHDG